Protein AF-A0A944NIB1-F1 (afdb_monomer_lite)

Sequence (86 aa):
MSEAVEGRLVNEDGASRLRTVAISIGVSLVVLTAIITLTYQLVDPTHGWLGSLGVGLGASIWLCVLAGAVVGNGIHELRHERAAKQ

Foldseek 3Di:
DDDPPPPDPADPLRVQLVVLLVVQLVVQLVVQLVVQLVVVCVVPVPCDSVVSSVRSNVVSNVVSNVRSNVVSVVVSVVVVVVVVVD

Structure (mmCIF, N/CA/C/O backbone):
data_AF-A0A944NIB1-F1
#
_entry.id   AF-A0A944NIB1-F1
#
loop_
_atom_site.group_PDB
_atom_site.id
_atom_site.type_symbol
_atom_site.label_atom_id
_atom_site.label_alt_id
_atom_site.label_comp_id
_atom_site.label_asym_id
_atom_site.label_entity_id
_atom_site.label_seq_id
_atom_site.pdbx_PDB_ins_code
_atom_site.Cartn_x
_atom_site.Cartn_y
_atom_site.Cartn_z
_atom_site.occupancy
_atom_site.B_iso_or_equiv
_atom_site.auth_seq_id
_atom_site.auth_comp_id
_atom_site.auth_asym_id
_atom_site.auth_atom_id
_atom_site.pdbx_PDB_model_num
ATOM 1 N N . MET A 1 1 ? -23.319 23.930 36.632 1.00 39.94 1 MET A N 1
ATOM 2 C CA . MET A 1 1 ? -22.561 22.681 36.844 1.00 39.94 1 MET A CA 1
ATOM 3 C C . MET A 1 1 ? -21.966 22.341 35.492 1.00 39.94 1 MET A C 1
ATOM 5 O O . MET A 1 1 ? -22.729 22.164 34.557 1.00 39.94 1 MET A O 1
ATOM 9 N N . SER A 1 2 ? -20.649 22.490 35.352 1.00 41.97 2 SER A N 1
ATOM 10 C CA . SER A 1 2 ? -19.960 22.501 34.057 1.00 41.97 2 SER A CA 1
ATOM 11 C C . SER A 1 2 ? -20.024 21.114 33.420 1.00 41.97 2 SER A C 1
ATOM 13 O O . SER A 1 2 ? -19.438 20.181 33.964 1.00 41.97 2 SER A O 1
ATOM 15 N N . GLU A 1 3 ? -20.728 20.978 32.294 1.00 48.94 3 GLU A N 1
ATOM 16 C CA . GLU A 1 3 ? -20.522 19.869 31.361 1.00 48.94 3 GLU A CA 1
ATOM 17 C C . GLU A 1 3 ? -19.053 19.917 30.942 1.00 48.94 3 GLU A C 1
ATOM 19 O O . GLU A 1 3 ? -18.617 20.813 30.217 1.00 48.94 3 GLU A O 1
ATOM 24 N N . ALA A 1 4 ? -18.258 18.993 31.470 1.00 49.03 4 ALA A N 1
ATOM 25 C CA . ALA A 1 4 ? -16.973 18.673 30.889 1.00 49.03 4 ALA A CA 1
ATOM 26 C C . ALA A 1 4 ? -17.279 18.056 29.523 1.00 49.03 4 ALA A C 1
ATOM 28 O O . ALA A 1 4 ? -17.532 16.860 29.422 1.00 49.03 4 ALA A O 1
ATOM 29 N N . VAL A 1 5 ? -17.336 18.896 28.487 1.00 55.62 5 VAL A N 1
ATOM 30 C CA . VAL A 1 5 ? -17.293 18.451 27.096 1.00 55.62 5 VAL A CA 1
ATOM 31 C C . VAL A 1 5 ? -15.982 17.694 26.962 1.00 55.62 5 VAL A C 1
ATOM 33 O O . VAL A 1 5 ? -14.903 18.285 26.907 1.00 55.62 5 VAL A O 1
ATOM 36 N N . GLU A 1 6 ? -16.089 16.375 27.050 1.00 49.16 6 GLU A N 1
ATOM 37 C CA . GLU A 1 6 ? -14.998 15.430 26.944 1.00 49.16 6 GLU A CA 1
ATOM 38 C C . GLU A 1 6 ? -14.265 15.743 25.637 1.00 49.16 6 GLU A C 1
ATOM 40 O O . GLU A 1 6 ? -14.799 15.564 24.544 1.00 49.16 6 GLU A O 1
ATOM 45 N N . GLY A 1 7 ? -13.062 16.312 25.754 1.00 50.38 7 GLY A N 1
ATOM 46 C CA . GLY A 1 7 ? -12.227 16.775 24.645 1.00 50.38 7 GLY A CA 1
ATOM 47 C C . GLY A 1 7 ? -11.641 15.627 23.823 1.00 50.38 7 GLY A C 1
ATOM 48 O O . GLY A 1 7 ? -10.446 15.612 23.534 1.00 50.38 7 GLY A O 1
ATOM 49 N N . ARG A 1 8 ? -12.456 14.631 23.473 1.00 57.47 8 ARG A N 1
ATOM 50 C CA . ARG A 1 8 ? -12.099 13.545 22.572 1.00 57.47 8 ARG A CA 1
ATOM 51 C C . ARG A 1 8 ? -12.577 13.896 21.178 1.00 57.47 8 ARG A C 1
ATOM 53 O O . ARG A 1 8 ? -13.760 13.836 20.872 1.00 57.47 8 ARG A O 1
ATOM 60 N N . LEU A 1 9 ? -11.619 14.193 20.304 1.00 62.56 9 LEU A N 1
ATOM 61 C CA . LEU A 1 9 ? -11.870 14.367 18.871 1.00 62.56 9 LEU A CA 1
ATOM 62 C C . LEU A 1 9 ? -12.475 13.105 18.222 1.00 62.56 9 LEU A C 1
ATOM 64 O O . LEU A 1 9 ? -13.054 13.203 17.145 1.00 62.56 9 LEU A O 1
ATOM 68 N N . VAL A 1 10 ? -12.331 11.922 18.843 1.00 62.91 10 VAL A N 1
ATOM 69 C CA . VAL A 1 10 ? -12.780 10.633 18.296 1.00 62.91 10 VAL A CA 1
ATOM 70 C C . VAL A 1 10 ? -13.222 9.667 19.419 1.00 62.91 10 VAL A C 1
ATOM 72 O O . VAL A 1 10 ? -12.481 9.434 20.380 1.00 62.91 10 VAL A O 1
ATOM 75 N N . ASN A 1 11 ? -14.414 9.068 19.277 1.00 78.38 11 ASN A N 1
ATOM 76 C CA . ASN A 1 11 ? -14.904 7.967 20.131 1.00 78.38 11 ASN A CA 1
ATOM 77 C C . ASN A 1 11 ? -14.072 6.677 19.948 1.00 78.38 11 ASN A C 1
ATOM 79 O O . ASN A 1 11 ? -13.320 6.554 18.986 1.00 78.38 11 ASN A O 1
ATOM 83 N N . GLU A 1 12 ? -14.175 5.695 20.851 1.00 77.06 12 GLU A N 1
ATOM 84 C CA . GLU A 1 12 ? -13.319 4.486 20.823 1.00 77.06 12 GLU A CA 1
ATOM 85 C C . GLU A 1 12 ? -13.525 3.696 19.525 1.00 77.06 12 GLU A C 1
ATOM 87 O O . GLU A 1 12 ? -12.560 3.281 18.876 1.00 77.06 12 GLU A O 1
ATOM 92 N N . ASP A 1 13 ? -14.773 3.625 19.064 1.00 74.69 13 ASP A N 1
ATOM 93 C CA . ASP A 1 13 ? -15.133 3.036 17.774 1.00 74.69 13 ASP A CA 1
ATOM 94 C C . ASP A 1 13 ? -14.541 3.805 16.591 1.00 74.69 13 ASP A C 1
ATOM 96 O O . ASP A 1 13 ? -14.010 3.214 15.645 1.00 74.69 13 ASP A O 1
ATOM 100 N N . GLY A 1 14 ? -14.564 5.138 16.664 1.00 74.38 14 GLY A N 1
ATOM 101 C CA . GLY A 1 14 ? -13.964 5.998 15.649 1.00 74.38 14 GLY A CA 1
ATOM 102 C C . GLY A 1 14 ? -12.450 5.801 15.557 1.00 74.38 14 GLY A C 1
ATOM 103 O O . GLY A 1 14 ? -11.908 5.749 14.454 1.00 74.38 14 GLY A O 1
ATOM 104 N N . ALA A 1 15 ? -11.769 5.619 16.693 1.00 82.12 15 ALA A N 1
ATOM 105 C CA . ALA A 1 15 ? -10.328 5.390 16.745 1.00 82.12 15 ALA A CA 1
ATOM 106 C C . ALA A 1 15 ? -9.963 4.013 16.166 1.00 82.12 15 ALA A C 1
ATOM 108 O O . ALA A 1 15 ? -9.007 3.890 15.395 1.00 82.12 15 ALA A O 1
ATOM 109 N N . SER A 1 16 ? -10.766 2.988 16.466 1.00 79.06 16 SER A N 1
ATOM 110 C CA . SER A 1 16 ? -10.631 1.644 15.892 1.00 79.06 16 SER A CA 1
ATOM 111 C C . SER A 1 16 ? -10.819 1.643 14.367 1.00 79.06 16 SER A C 1
ATOM 113 O O . SER A 1 16 ? -10.031 1.032 13.629 1.00 79.06 16 SER A O 1
ATOM 115 N N . ARG A 1 17 ? -11.807 2.397 13.868 1.00 79.88 17 ARG A N 1
ATOM 116 C CA . ARG A 1 17 ? -12.037 2.586 12.429 1.00 79.88 17 ARG A CA 1
ATOM 117 C C . ARG A 1 17 ? -10.874 3.316 11.762 1.00 79.88 17 ARG A C 1
ATOM 119 O O . ARG A 1 17 ? -10.352 2.824 10.764 1.00 79.88 17 ARG A O 1
ATOM 126 N N . LEU A 1 18 ? -10.417 4.429 12.337 1.00 83.75 18 LEU A N 1
ATOM 127 C CA . LEU A 1 18 ? -9.273 5.197 11.830 1.00 83.75 18 LEU A CA 1
ATOM 128 C C . LEU A 1 18 ? -8.001 4.351 11.766 1.00 83.75 18 LEU A C 1
ATOM 130 O O . LEU A 1 18 ? -7.293 4.386 10.764 1.00 83.75 18 LEU A O 1
ATOM 134 N N . ARG A 1 19 ? -7.742 3.531 12.790 1.00 86.00 19 ARG A N 1
ATOM 135 C CA . ARG A 1 19 ? -6.607 2.602 12.795 1.00 86.00 19 ARG A CA 1
ATOM 136 C C . ARG A 1 19 ? -6.720 1.562 11.683 1.00 86.00 19 ARG A C 1
ATOM 138 O O . ARG A 1 19 ? -5.736 1.294 11.000 1.00 86.00 19 ARG A O 1
ATOM 145 N N . THR A 1 20 ? -7.909 0.995 11.488 1.00 86.50 20 THR A N 1
ATOM 146 C CA . THR A 1 20 ? -8.159 0.007 10.428 1.00 86.50 20 THR A CA 1
ATOM 147 C C . THR A 1 20 ? -7.946 0.619 9.044 1.00 86.50 20 THR A C 1
ATOM 149 O O . THR A 1 20 ? -7.269 0.015 8.216 1.00 86.50 20 THR A O 1
ATOM 152 N N . VAL A 1 21 ? -8.446 1.839 8.828 1.00 86.62 21 VAL A N 1
ATOM 153 C CA . VAL A 1 21 ? -8.257 2.605 7.588 1.00 86.62 21 VAL A CA 1
ATOM 154 C C . VAL A 1 21 ? -6.788 2.976 7.368 1.00 86.62 21 VAL A C 1
ATOM 156 O O . VAL A 1 21 ? -6.267 2.821 6.271 1.00 86.62 21 VAL A O 1
ATOM 159 N N . ALA A 1 22 ? -6.071 3.419 8.400 1.00 87.81 22 ALA A N 1
ATOM 160 C CA . ALA A 1 22 ? -4.652 3.745 8.275 1.00 87.81 22 ALA A CA 1
ATOM 161 C C . ALA A 1 22 ? -3.814 2.513 7.887 1.00 87.81 22 ALA A C 1
ATOM 163 O O . ALA A 1 22 ? -2.942 2.594 7.020 1.00 87.81 22 ALA A O 1
ATOM 164 N N . ILE A 1 23 ? -4.115 1.352 8.481 1.00 89.56 23 ILE A N 1
ATOM 165 C CA . ILE A 1 23 ? -3.450 0.089 8.141 1.00 89.56 23 ILE A CA 1
ATOM 166 C C . ILE A 1 23 ? -3.776 -0.323 6.701 1.00 89.56 23 ILE A C 1
ATOM 168 O O . ILE A 1 23 ? -2.864 -0.689 5.959 1.00 89.56 23 ILE A O 1
ATOM 172 N N . SER A 1 24 ? -5.039 -0.240 6.271 1.00 87.25 24 SER A N 1
ATOM 173 C CA . SER A 1 24 ? -5.413 -0.594 4.898 1.00 87.25 24 SER A CA 1
ATOM 174 C C . SER A 1 24 ? -4.800 0.351 3.865 1.00 87.25 24 SER A C 1
ATOM 176 O O . SER A 1 24 ? -4.428 -0.124 2.794 1.00 87.25 24 SER A O 1
ATOM 178 N N . ILE A 1 25 ? -4.623 1.642 4.173 1.00 89.00 25 ILE A N 1
ATOM 179 C CA . ILE A 1 25 ? -3.872 2.581 3.321 1.00 89.00 25 ILE A CA 1
ATOM 180 C C . ILE A 1 25 ? -2.420 2.118 3.179 1.00 89.00 25 ILE A C 1
ATOM 182 O O . ILE A 1 25 ? -1.929 1.992 2.059 1.00 89.00 25 ILE A O 1
ATOM 186 N N . GLY A 1 26 ? -1.748 1.806 4.292 1.00 88.88 26 GLY A N 1
ATOM 187 C CA . GLY A 1 26 ? -0.361 1.333 4.270 1.00 88.88 26 GLY A CA 1
ATOM 188 C C . GLY A 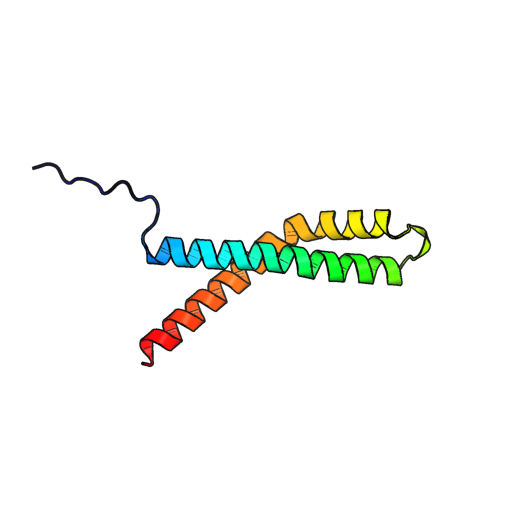1 26 ? -0.186 0.042 3.465 1.00 88.88 26 GLY A C 1
ATOM 189 O O . GLY A 1 26 ? 0.701 -0.049 2.618 1.00 88.88 26 GLY A O 1
ATOM 190 N N . VAL A 1 27 ? -1.076 -0.935 3.660 1.00 91.62 27 VAL A N 1
ATOM 191 C CA . VAL A 1 27 ? -1.070 -2.188 2.885 1.00 91.62 27 VAL A CA 1
ATOM 192 C C . VAL A 1 27 ? -1.343 -1.918 1.405 1.00 91.62 27 VAL A C 1
ATOM 194 O O . VAL A 1 27 ? -0.626 -2.430 0.546 1.00 91.62 27 VAL A O 1
ATOM 197 N N . SER A 1 28 ? -2.333 -1.076 1.099 1.00 87.00 28 SER A N 1
ATOM 198 C CA . SER A 1 28 ? -2.670 -0.713 -0.282 1.00 87.00 28 SER A CA 1
ATOM 199 C C . SER A 1 28 ? -1.503 -0.024 -0.977 1.00 87.00 28 SER A C 1
ATOM 201 O O . SER A 1 28 ? -1.247 -0.311 -2.140 1.00 87.00 28 SER A O 1
ATOM 203 N N . LEU A 1 29 ? -0.758 0.834 -0.274 1.00 91.50 29 LEU A N 1
ATOM 204 C CA . LEU A 1 29 ? 0.421 1.502 -0.819 1.00 91.50 29 LEU A CA 1
ATOM 205 C C . LEU A 1 29 ? 1.474 0.490 -1.273 1.00 91.50 29 LEU A C 1
ATOM 207 O O . LEU A 1 29 ? 1.950 0.579 -2.403 1.00 91.50 29 LEU A O 1
ATOM 211 N N . VAL A 1 30 ? 1.805 -0.487 -0.426 1.00 92.56 30 VAL A N 1
ATOM 212 C CA . VAL A 1 30 ? 2.803 -1.517 -0.751 1.00 92.56 30 VAL A CA 1
ATOM 213 C C . VAL A 1 30 ? 2.337 -2.377 -1.926 1.00 92.56 30 VAL A C 1
ATOM 215 O O . VAL A 1 30 ? 3.090 -2.582 -2.878 1.00 92.56 30 VAL A O 1
ATOM 218 N N . VAL A 1 31 ? 1.084 -2.839 -1.891 1.00 93.69 31 VAL A N 1
ATOM 219 C CA . VAL A 1 31 ? 0.517 -3.715 -2.926 1.00 93.69 31 VAL A CA 1
ATOM 220 C C . VAL A 1 31 ? 0.420 -2.997 -4.273 1.00 93.69 31 VAL A C 1
ATOM 222 O O . VAL A 1 31 ? 0.884 -3.529 -5.280 1.00 93.69 31 VAL A O 1
ATOM 225 N N . LEU A 1 32 ? -0.129 -1.780 -4.302 1.00 91.25 32 LEU A N 1
ATOM 226 C CA . LEU A 1 32 ? -0.243 -0.985 -5.527 1.00 91.25 32 LEU A CA 1
ATOM 227 C C . LEU A 1 32 ? 1.135 -0.635 -6.088 1.00 91.25 32 LEU A C 1
ATOM 229 O O . LEU A 1 32 ? 1.345 -0.777 -7.290 1.00 91.25 32 LEU A O 1
ATOM 233 N N . THR A 1 33 ? 2.094 -0.279 -5.227 1.00 92.50 33 THR A N 1
ATOM 234 C CA . THR A 1 33 ? 3.459 0.037 -5.670 1.00 92.50 33 THR A CA 1
ATOM 235 C C . THR A 1 33 ? 4.082 -1.169 -6.348 1.00 92.50 33 THR A C 1
ATOM 237 O O . THR A 1 33 ? 4.621 -1.033 -7.444 1.00 92.50 33 THR A O 1
ATOM 240 N N . ALA A 1 34 ? 3.973 -2.354 -5.742 1.00 92.25 34 ALA A N 1
ATOM 241 C CA . ALA A 1 34 ? 4.505 -3.582 -6.317 1.00 92.25 34 ALA A CA 1
ATOM 242 C C . ALA A 1 34 ? 3.847 -3.912 -7.668 1.00 92.25 34 ALA A C 1
ATOM 244 O O . ALA A 1 34 ? 4.555 -4.154 -8.644 1.00 92.25 34 ALA A O 1
ATOM 245 N N . ILE A 1 35 ? 2.513 -3.865 -7.748 1.00 94.25 35 ILE A N 1
ATOM 246 C CA . ILE A 1 35 ? 1.766 -4.193 -8.972 1.00 94.25 35 ILE A CA 1
ATOM 247 C C . ILE A 1 35 ? 2.097 -3.212 -10.098 1.00 94.25 35 ILE A C 1
ATOM 249 O O . ILE A 1 35 ? 2.399 -3.644 -11.211 1.00 94.25 35 ILE A O 1
ATOM 253 N N . ILE A 1 36 ? 2.069 -1.906 -9.827 1.00 92.19 36 ILE A N 1
ATOM 254 C CA . ILE A 1 36 ? 2.321 -0.878 -10.843 1.00 92.19 36 ILE A CA 1
ATOM 255 C C . ILE A 1 36 ? 3.781 -0.930 -11.295 1.00 92.19 36 ILE A C 1
ATOM 257 O O . ILE A 1 36 ? 4.035 -0.893 -12.494 1.00 92.19 36 ILE A O 1
ATOM 261 N N . THR A 1 37 ? 4.728 -1.101 -10.367 1.00 91.75 37 THR A N 1
ATOM 262 C CA . THR A 1 37 ? 6.156 -1.252 -10.698 1.00 91.75 37 THR A CA 1
ATOM 263 C C . THR A 1 37 ? 6.388 -2.463 -11.597 1.00 91.75 37 THR A C 1
ATOM 265 O O . THR A 1 37 ? 7.045 -2.341 -12.627 1.00 91.75 37 THR A O 1
ATOM 268 N N . LEU A 1 38 ? 5.8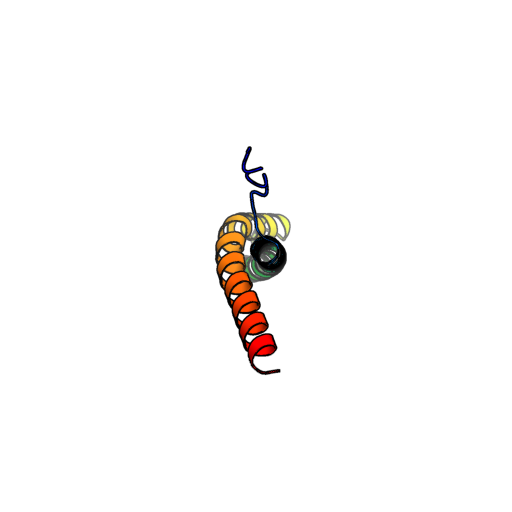37 -3.627 -11.233 1.00 92.50 38 LEU A N 1
ATOM 269 C CA . LEU A 1 38 ? 5.978 -4.854 -12.021 1.00 92.50 38 LEU A CA 1
ATOM 270 C C . LEU A 1 38 ? 5.337 -4.707 -13.399 1.00 92.50 38 LEU A C 1
ATOM 272 O O . LEU A 1 38 ? 5.946 -5.070 -14.400 1.00 92.50 38 LEU A O 1
ATOM 276 N N . THR A 1 39 ? 4.133 -4.137 -13.457 1.00 92.44 39 THR A N 1
ATOM 277 C CA . THR A 1 39 ? 3.427 -3.904 -14.722 1.00 92.44 39 THR A CA 1
ATOM 278 C C . THR A 1 39 ? 4.221 -2.960 -15.617 1.00 92.44 39 THR A C 1
ATOM 280 O O . THR A 1 39 ? 4.397 -3.246 -16.796 1.00 92.44 39 THR A O 1
ATOM 283 N N . TYR A 1 40 ? 4.757 -1.873 -15.061 1.00 90.12 40 TYR A N 1
ATOM 284 C CA . TYR A 1 40 ? 5.565 -0.920 -15.814 1.00 90.12 40 TYR A CA 1
ATOM 285 C C . TYR A 1 40 ? 6.851 -1.566 -16.346 1.00 90.12 40 TYR A C 1
ATOM 287 O O . TYR A 1 40 ? 7.152 -1.410 -17.525 1.00 90.12 40 TYR A O 1
ATOM 295 N N . GLN A 1 41 ? 7.533 -2.390 -15.540 1.00 88.81 41 GLN A N 1
ATOM 296 C CA . GLN A 1 41 ? 8.709 -3.135 -16.005 1.00 88.81 41 GLN A CA 1
ATOM 297 C C . GLN A 1 41 ? 8.397 -4.134 -17.125 1.00 88.81 41 GLN A C 1
ATOM 299 O O . GLN A 1 41 ? 9.256 -4.400 -17.963 1.00 88.81 41 GLN A O 1
ATOM 304 N N . LEU A 1 42 ? 7.203 -4.733 -17.113 1.00 89.88 42 LEU A N 1
ATOM 305 C CA . LEU A 1 42 ? 6.770 -5.667 -18.155 1.00 89.88 42 LEU A CA 1
ATOM 306 C C . LEU A 1 42 ? 6.401 -4.949 -19.458 1.00 89.88 42 LEU A C 1
ATOM 308 O O . LEU A 1 42 ? 6.550 -5.532 -20.529 1.00 89.88 42 LEU A O 1
ATOM 312 N N . VAL A 1 43 ? 5.913 -3.711 -19.370 1.00 90.00 43 VAL A N 1
ATOM 313 C CA . VAL A 1 43 ? 5.531 -2.897 -20.533 1.00 90.00 43 VAL A CA 1
ATOM 314 C C . VAL A 1 43 ? 6.752 -2.245 -21.174 1.00 90.00 43 VAL A C 1
ATOM 316 O O . VAL A 1 43 ? 6.884 -2.274 -22.395 1.00 90.00 43 VAL A O 1
ATOM 319 N N . ASP A 1 44 ? 7.644 -1.677 -20.366 1.00 84.88 44 ASP A N 1
ATOM 320 C CA . ASP A 1 44 ? 8.839 -0.998 -20.849 1.00 84.88 44 ASP A CA 1
ATOM 321 C C . ASP A 1 44 ? 10.062 -1.346 -19.982 1.00 84.88 44 ASP A C 1
ATOM 323 O O . ASP A 1 44 ? 10.389 -0.638 -19.025 1.00 84.88 44 ASP A O 1
ATOM 327 N N . PRO A 1 45 ? 10.786 -2.427 -20.325 1.00 82.31 45 PRO A N 1
ATOM 328 C CA . PRO A 1 45 ? 11.929 -2.871 -19.538 1.00 82.31 45 PRO A CA 1
ATOM 329 C C . PRO A 1 45 ? 13.153 -1.948 -19.660 1.00 82.31 45 PRO A C 1
ATOM 331 O O . PRO A 1 45 ? 14.145 -2.172 -18.963 1.00 82.31 45 PRO A O 1
ATOM 334 N N . THR A 1 46 ? 13.125 -0.940 -20.542 1.00 82.62 46 THR A N 1
ATOM 335 C CA . THR A 1 46 ? 14.294 -0.102 -20.855 1.00 82.62 46 THR A CA 1
ATOM 336 C C . THR A 1 46 ? 14.547 1.000 -19.824 1.00 82.62 46 THR A C 1
ATOM 338 O O . THR A 1 46 ? 15.689 1.423 -19.650 1.00 82.62 46 THR A O 1
ATOM 341 N N . HIS A 1 47 ? 13.518 1.409 -19.074 1.00 77.25 47 HIS A N 1
ATOM 342 C CA . HIS A 1 47 ? 13.597 2.464 -18.053 1.00 77.25 47 HIS A CA 1
ATOM 343 C C . HIS A 1 47 ? 14.267 2.011 -16.741 1.00 77.25 47 HIS A C 1
ATOM 345 O O . HIS A 1 47 ? 14.529 2.823 -15.847 1.00 77.25 47 HIS A O 1
ATOM 351 N N . GLY A 1 48 ? 14.571 0.715 -16.625 1.00 83.56 48 GLY A N 1
ATOM 352 C CA . GLY A 1 48 ? 15.204 0.119 -15.458 1.00 83.56 48 GLY A CA 1
ATOM 353 C C . GLY A 1 48 ? 14.306 0.093 -14.215 1.00 83.56 48 GLY A C 1
ATOM 354 O O . GLY A 1 48 ? 13.249 0.724 -14.119 1.00 83.56 48 GLY A O 1
ATOM 355 N N . TRP A 1 49 ? 14.757 -0.647 -13.201 1.00 86.06 49 TRP A N 1
ATOM 356 C CA . TRP A 1 49 ? 13.996 -0.852 -11.964 1.00 86.06 49 TRP A CA 1
ATOM 357 C C . TRP A 1 49 ? 13.749 0.432 -11.169 1.00 86.06 49 TRP A C 1
ATOM 359 O O . TRP A 1 49 ? 12.704 0.567 -10.538 1.00 86.06 49 TRP A O 1
ATOM 369 N N . LEU A 1 50 ? 14.681 1.389 -11.213 1.00 87.88 50 LEU A N 1
ATOM 370 C CA . LEU A 1 50 ? 14.558 2.639 -10.466 1.00 87.88 50 LEU A CA 1
ATOM 371 C C . LEU A 1 50 ? 13.472 3.556 -11.052 1.00 87.88 50 LEU A C 1
ATOM 373 O O . LEU A 1 50 ? 12.683 4.119 -10.296 1.00 87.88 50 LEU A O 1
ATOM 377 N N . GLY A 1 51 ? 13.386 3.656 -12.384 1.00 85.56 51 GLY A N 1
ATOM 378 C CA . GLY A 1 51 ? 12.314 4.394 -13.060 1.00 85.56 51 GLY A CA 1
ATOM 379 C C . GLY A 1 51 ? 10.948 3.759 -12.804 1.00 85.56 51 GLY A C 1
ATOM 380 O O . GLY A 1 51 ? 9.997 4.445 -12.434 1.00 85.56 51 GLY A O 1
ATOM 381 N N . SER A 1 52 ? 10.889 2.428 -12.876 1.00 88.56 52 SER A N 1
ATOM 382 C CA . SER A 1 52 ? 9.678 1.649 -12.599 1.00 88.56 52 SER A CA 1
ATOM 383 C C . SER A 1 52 ? 9.172 1.825 -11.167 1.00 88.56 52 SER A C 1
ATOM 385 O O . SER A 1 52 ? 7.974 2.007 -10.954 1.00 88.56 52 SER A O 1
ATOM 387 N N . LEU A 1 53 ? 10.079 1.826 -10.184 1.00 89.69 53 LEU A N 1
ATOM 388 C CA . LEU A 1 53 ? 9.740 2.113 -8.788 1.00 89.69 53 LEU A CA 1
ATOM 389 C C . LEU A 1 53 ? 9.261 3.553 -8.600 1.00 89.69 53 LEU A C 1
ATOM 391 O O . LEU A 1 53 ? 8.339 3.783 -7.821 1.00 89.69 53 LEU A O 1
ATOM 395 N N . GLY A 1 54 ? 9.850 4.512 -9.319 1.00 90.12 54 GLY A N 1
ATOM 396 C CA . GLY A 1 54 ? 9.407 5.905 -9.311 1.00 90.12 54 GLY A CA 1
ATOM 397 C C . GLY A 1 54 ? 7.964 6.058 -9.797 1.00 90.12 54 GLY A C 1
ATOM 398 O O . GLY A 1 54 ? 7.156 6.707 -9.133 1.00 90.12 54 GLY A O 1
ATOM 399 N N . VAL A 1 55 ? 7.614 5.399 -10.906 1.00 89.88 55 VAL A N 1
ATOM 400 C CA . VAL A 1 55 ? 6.238 5.370 -11.434 1.00 89.88 55 VAL A CA 1
ATOM 401 C C . VAL A 1 55 ? 5.298 4.652 -10.466 1.00 89.88 55 VAL A C 1
ATOM 403 O O . VAL A 1 55 ? 4.227 5.171 -10.144 1.00 89.88 55 VAL A O 1
ATOM 406 N N . GLY A 1 56 ? 5.719 3.492 -9.954 1.00 89.62 56 GLY A N 1
ATOM 407 C CA . GLY A 1 56 ?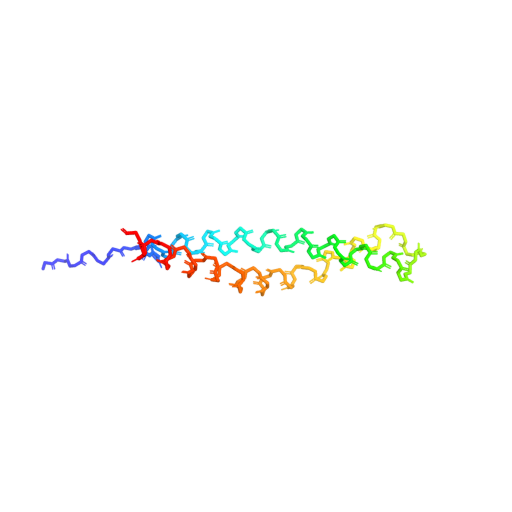 4.969 2.712 -8.976 1.00 89.62 56 GLY A CA 1
ATOM 408 C C . GLY A 1 56 ? 4.629 3.518 -7.728 1.00 89.62 56 GLY A C 1
ATOM 409 O O . GLY A 1 56 ? 3.454 3.654 -7.393 1.00 89.62 56 GLY A O 1
ATOM 410 N N . LEU A 1 57 ? 5.626 4.106 -7.067 1.00 90.50 57 LEU A N 1
ATOM 411 C CA . LEU A 1 57 ? 5.422 4.927 -5.872 1.00 90.50 57 LEU A CA 1
ATOM 412 C C . LEU A 1 57 ? 4.612 6.190 -6.173 1.00 90.50 57 LEU A C 1
ATOM 414 O O . LEU A 1 57 ? 3.694 6.514 -5.419 1.00 90.50 57 LEU A O 1
ATOM 418 N N . GLY A 1 58 ? 4.917 6.873 -7.280 1.00 91.81 58 GLY A N 1
ATOM 419 C CA . GLY A 1 58 ? 4.243 8.108 -7.675 1.00 91.81 58 GLY A CA 1
ATOM 420 C C . GLY A 1 58 ? 2.742 7.920 -7.885 1.00 91.81 58 GLY A C 1
ATOM 421 O O . GLY A 1 58 ? 1.946 8.715 -7.390 1.00 91.81 58 GLY A O 1
ATOM 422 N N . ALA A 1 59 ? 2.338 6.837 -8.552 1.00 90.50 59 ALA A N 1
ATOM 423 C CA . ALA A 1 59 ? 0.926 6.506 -8.730 1.00 90.50 59 ALA A CA 1
ATOM 424 C C . ALA A 1 59 ? 0.275 6.008 -7.425 1.00 90.50 59 ALA A C 1
ATOM 426 O O . ALA A 1 59 ? -0.852 6.383 -7.089 1.00 90.50 59 ALA A O 1
ATOM 427 N N . SER A 1 60 ? 0.988 5.177 -6.663 1.00 90.44 60 SER A N 1
ATOM 428 C CA . SER A 1 60 ? 0.422 4.482 -5.501 1.00 90.44 60 SER A CA 1
ATOM 429 C C . SER A 1 60 ? 0.168 5.388 -4.307 1.00 90.44 60 SER A C 1
ATOM 431 O O . SER A 1 60 ? -0.768 5.120 -3.561 1.00 90.44 60 SER A O 1
ATOM 433 N N . ILE A 1 61 ? 0.944 6.464 -4.135 1.00 90.44 61 ILE A N 1
ATOM 434 C CA . ILE A 1 61 ? 0.745 7.447 -3.056 1.00 90.44 61 ILE A CA 1
ATOM 435 C C . ILE A 1 61 ? -0.657 8.068 -3.085 1.00 90.44 61 ILE A C 1
ATOM 437 O O . ILE A 1 61 ? -1.241 8.331 -2.037 1.00 90.44 61 ILE A O 1
ATOM 441 N N . TRP A 1 62 ? -1.217 8.266 -4.279 1.00 88.44 62 TRP A N 1
ATOM 442 C CA . TRP A 1 62 ? -2.555 8.833 -4.443 1.00 88.44 62 TRP A CA 1
ATOM 443 C C . TRP A 1 62 ? -3.636 7.758 -4.347 1.00 88.44 62 TRP A C 1
ATOM 445 O O . TRP A 1 62 ? -4.655 7.937 -3.678 1.00 88.44 62 TRP A O 1
ATOM 455 N N . LEU A 1 63 ? -3.400 6.614 -4.988 1.00 88.12 63 LEU A N 1
ATOM 456 C CA . LEU A 1 63 ? -4.373 5.526 -5.064 1.00 88.12 63 LEU A CA 1
ATOM 457 C C . LEU A 1 63 ? -4.562 4.801 -3.723 1.00 88.12 63 LEU A C 1
ATOM 459 O O . LEU A 1 63 ? -5.666 4.337 -3.430 1.00 88.12 63 LEU A O 1
ATOM 463 N N . CYS A 1 64 ? -3.524 4.723 -2.885 1.00 87.94 64 CYS A N 1
ATOM 464 C CA . CYS A 1 64 ? -3.581 3.994 -1.619 1.00 87.94 64 CYS A CA 1
ATOM 465 C C . CYS A 1 64 ? -4.549 4.616 -0.610 1.00 87.94 64 CYS A C 1
ATOM 467 O O . CYS A 1 64 ? -5.142 3.881 0.176 1.00 87.94 64 CYS A O 1
ATOM 469 N N . VAL A 1 65 ? -4.754 5.937 -0.656 1.00 86.94 65 VAL A N 1
ATOM 470 C CA . VAL A 1 65 ? -5.693 6.638 0.228 1.00 86.94 65 VAL A CA 1
ATOM 471 C C . VAL A 1 65 ? -7.127 6.216 -0.084 1.00 86.94 65 VAL A C 1
ATOM 473 O O . VAL A 1 65 ? -7.870 5.842 0.822 1.00 86.94 65 VAL A O 1
ATOM 476 N N . LEU A 1 66 ? -7.4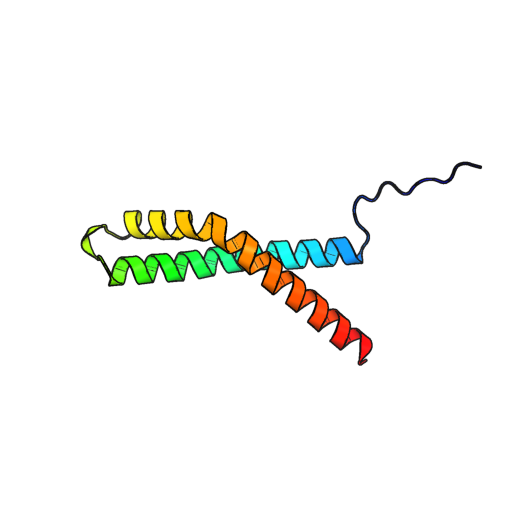97 6.204 -1.368 1.00 86.00 66 LEU A N 1
ATOM 477 C CA . LEU A 1 66 ? -8.822 5.776 -1.822 1.00 86.00 66 LEU A CA 1
ATOM 478 C C . LEU A 1 66 ? -9.047 4.283 -1.557 1.00 86.00 66 LEU A C 1
ATOM 480 O O . LEU A 1 66 ? -10.045 3.909 -0.939 1.00 86.00 66 LEU A O 1
ATOM 484 N N . ALA A 1 67 ? -8.09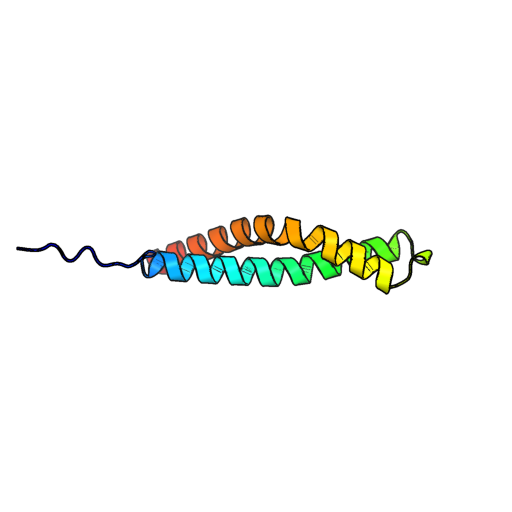8 3.436 -1.967 1.00 82.75 67 ALA A N 1
ATOM 485 C CA . ALA A 1 67 ? -8.183 1.991 -1.769 1.00 82.75 67 ALA A CA 1
ATOM 486 C C . ALA A 1 67 ? -8.250 1.631 -0.277 1.00 82.75 67 ALA A C 1
ATOM 488 O O . ALA A 1 67 ? -9.113 0.863 0.151 1.00 82.75 67 ALA A O 1
ATOM 489 N N . GLY A 1 68 ? -7.393 2.248 0.534 1.00 81.12 68 GLY A N 1
ATOM 490 C CA . GLY A 1 68 ? -7.360 2.044 1.971 1.00 81.12 68 GLY A CA 1
ATOM 491 C C . GLY A 1 68 ? -8.624 2.533 2.671 1.00 81.12 68 GLY A C 1
ATOM 492 O O . GLY A 1 68 ? -9.140 1.814 3.523 1.00 81.12 68 GLY A O 1
ATOM 493 N N . ALA A 1 69 ? -9.186 3.682 2.292 1.00 82.62 69 ALA A N 1
ATOM 494 C CA . ALA A 1 69 ? -10.450 4.159 2.853 1.00 82.62 69 ALA A CA 1
ATOM 495 C C . ALA A 1 69 ? -11.617 3.199 2.565 1.00 82.62 69 ALA A C 1
ATOM 497 O O . ALA A 1 69 ? -12.360 2.853 3.485 1.00 82.62 69 ALA A O 1
ATOM 498 N N . VAL A 1 70 ? -11.754 2.720 1.323 1.00 86.44 70 VAL A N 1
ATOM 499 C CA . VAL A 1 70 ? -12.813 1.770 0.937 1.00 86.44 70 VAL A CA 1
ATOM 500 C C . VAL A 1 70 ? -12.646 0.436 1.667 1.00 86.44 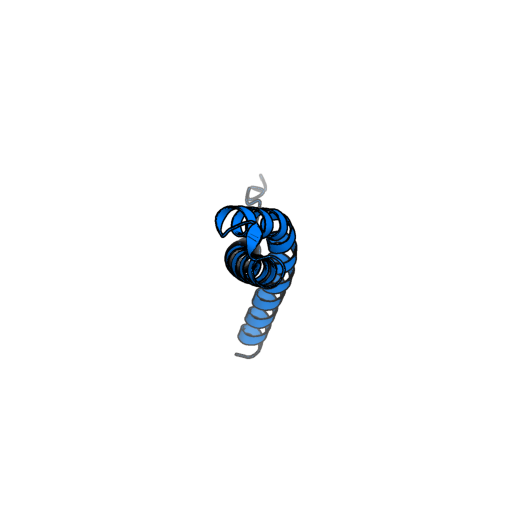70 VAL A C 1
ATOM 502 O O . VAL A 1 70 ? -13.569 -0.020 2.342 1.00 86.44 70 VAL A O 1
ATOM 505 N N . VAL A 1 71 ? -11.453 -0.163 1.598 1.00 84.75 71 VAL A N 1
ATOM 506 C CA . VAL A 1 71 ? -11.160 -1.456 2.238 1.00 84.75 71 VAL A CA 1
ATOM 507 C C . VAL A 1 71 ? -11.265 -1.355 3.760 1.00 84.75 71 VAL A C 1
ATOM 509 O O . VAL A 1 71 ? -11.834 -2.232 4.403 1.00 84.75 71 VAL A O 1
ATOM 512 N N . GLY A 1 72 ? -10.757 -0.274 4.349 1.00 80.81 72 GLY A N 1
ATOM 513 C CA . GLY A 1 72 ? -10.782 -0.053 5.793 1.00 80.81 72 GLY A CA 1
ATOM 514 C C . GLY A 1 72 ? -12.199 0.123 6.336 1.00 80.81 72 GLY A C 1
ATOM 515 O O . GLY A 1 72 ? -12.524 -0.436 7.383 1.00 80.81 72 GLY A O 1
ATOM 516 N N . ASN A 1 73 ? -13.060 0.827 5.594 1.00 84.81 73 ASN A N 1
ATOM 517 C CA . ASN A 1 73 ? -14.480 0.940 5.919 1.00 84.81 73 ASN A CA 1
ATOM 518 C C . ASN A 1 73 ? -15.192 -0.416 5.822 1.00 84.81 73 ASN A C 1
ATOM 520 O O . ASN A 1 73 ? -15.875 -0.797 6.770 1.00 84.81 73 ASN A O 1
ATOM 524 N N . GLY A 1 74 ? -14.966 -1.180 4.747 1.00 82.50 74 GLY A N 1
ATOM 525 C CA . GLY A 1 74 ? -15.563 -2.510 4.591 1.00 82.50 74 GLY A CA 1
ATOM 526 C C . GLY A 1 74 ? -15.116 -3.506 5.670 1.00 82.50 74 GLY A C 1
ATOM 527 O O . GLY A 1 74 ? -15.931 -4.250 6.207 1.00 82.50 74 GLY A O 1
ATOM 528 N N . ILE A 1 75 ? -13.835 -3.492 6.062 1.00 83.44 75 ILE A N 1
ATOM 529 C CA . ILE A 1 75 ? -13.328 -4.335 7.161 1.00 83.44 75 ILE A CA 1
ATOM 530 C C . ILE A 1 75 ? -13.997 -3.969 8.491 1.00 83.44 75 ILE A C 1
ATOM 532 O O . ILE A 1 75 ? -14.286 -4.861 9.291 1.00 83.44 75 ILE A O 1
ATOM 536 N N . HIS A 1 76 ? -14.223 -2.680 8.750 1.00 81.88 76 HIS A N 1
ATOM 537 C CA . HIS A 1 76 ? -14.902 -2.235 9.963 1.00 81.88 76 HIS A CA 1
ATOM 538 C C . HIS A 1 76 ? -16.357 -2.725 10.006 1.00 81.88 76 HIS A C 1
ATOM 540 O O . HIS A 1 76 ? -16.772 -3.300 11.011 1.00 81.88 76 HIS A O 1
ATOM 546 N N . GLU A 1 77 ? -17.090 -2.584 8.902 1.00 82.69 77 GLU A N 1
ATOM 547 C CA . GLU A 1 77 ? -18.481 -3.035 8.783 1.00 82.69 77 GLU A CA 1
ATOM 548 C C . GLU A 1 77 ? -18.603 -4.560 8.945 1.00 82.69 77 GLU A C 1
ATOM 550 O O . GLU A 1 77 ? -19.382 -5.037 9.769 1.00 82.69 77 GLU A O 1
ATOM 555 N N . LEU A 1 78 ? -17.720 -5.333 8.300 1.00 83.44 78 LEU A N 1
ATOM 556 C CA . LEU A 1 78 ? -17.659 -6.792 8.460 1.00 83.44 78 LEU A CA 1
ATOM 557 C C . LEU A 1 78 ? -17.367 -7.233 9.901 1.00 83.44 78 LEU A C 1
ATOM 559 O O . LEU A 1 78 ? -17.854 -8.274 10.348 1.00 83.44 78 LEU A O 1
ATOM 563 N N . ARG A 1 79 ? -16.538 -6.483 10.638 1.00 81.31 79 ARG A N 1
ATOM 564 C CA . ARG A 1 79 ? -16.262 -6.770 12.055 1.00 81.31 79 ARG A CA 1
ATOM 565 C C . ARG A 1 79 ? -17.472 -6.464 12.928 1.00 81.31 79 ARG A C 1
ATOM 567 O O . ARG A 1 79 ? -17.766 -7.254 13.822 1.00 81.31 79 ARG A O 1
ATOM 574 N N . HIS A 1 80 ? -18.171 -5.369 12.646 1.00 79.56 80 HIS A N 1
ATOM 575 C CA . HIS A 1 80 ? -19.385 -4.990 13.360 1.00 79.56 80 HIS A CA 1
ATOM 576 C C . HIS A 1 80 ? -20.509 -6.017 13.144 1.00 79.56 80 HIS A C 1
ATOM 578 O O . HIS A 1 80 ? -21.123 -6.471 14.106 1.00 79.56 80 HIS A O 1
ATOM 584 N N . GLU A 1 81 ? -20.718 -6.480 11.907 1.00 81.06 81 GLU A N 1
ATOM 585 C CA . GLU A 1 81 ? -21.692 -7.539 11.607 1.00 81.06 81 GLU A CA 1
ATOM 586 C C . GLU A 1 81 ? -21.370 -8.871 12.295 1.00 81.06 81 GLU A C 1
ATOM 588 O O . GLU A 1 81 ? -22.277 -9.578 12.735 1.00 81.06 81 GLU A O 1
ATOM 593 N N . ARG A 1 82 ? -20.085 -9.238 12.389 1.00 76.50 82 ARG A N 1
ATOM 594 C CA . ARG A 1 82 ? -19.662 -10.460 13.091 1.00 76.50 82 ARG A CA 1
ATOM 595 C C . ARG A 1 82 ? -19.894 -10.365 14.595 1.00 76.50 82 ARG A C 1
ATOM 597 O O . ARG A 1 82 ? -20.320 -11.353 15.177 1.00 76.50 82 ARG A O 1
ATOM 604 N N . ALA A 1 83 ? -19.645 -9.202 15.193 1.00 74.44 83 ALA A N 1
ATOM 605 C CA . ALA A 1 83 ? -19.905 -8.965 16.610 1.00 74.44 83 ALA A CA 1
ATOM 606 C C . ALA A 1 83 ? -21.409 -8.954 16.933 1.00 74.44 83 ALA A C 1
ATOM 608 O O . ALA A 1 83 ? -21.796 -9.428 17.989 1.00 74.44 83 ALA A O 1
ATOM 609 N N . ALA A 1 84 ? -22.256 -8.472 16.016 1.00 70.88 84 ALA A N 1
ATOM 610 C CA . ALA A 1 84 ? -23.712 -8.464 16.187 1.00 70.88 84 ALA A CA 1
ATOM 611 C C . ALA A 1 84 ? -24.381 -9.839 15.982 1.00 70.88 84 ALA A C 1
ATOM 613 O O . ALA A 1 84 ? -25.545 -10.013 16.335 1.00 70.88 84 ALA A O 1
ATOM 614 N N . LYS A 1 85 ? -23.678 -10.799 15.364 1.00 64.69 85 LYS A N 1
ATOM 615 C CA . LYS A 1 85 ? -24.155 -12.178 15.144 1.00 64.69 85 LYS A CA 1
ATOM 616 C C . LYS A 1 85 ? -23.704 -13.166 16.229 1.00 64.69 85 LYS A C 1
ATOM 618 O O . LYS A 1 85 ? -24.106 -14.327 16.155 1.00 64.69 85 LYS A O 1
ATOM 623 N N . GLN A 1 86 ? -22.860 -12.741 17.171 1.00 52.00 86 GLN A N 1
ATOM 624 C CA . GLN A 1 86 ? -22.499 -13.506 18.372 1.00 52.00 86 GLN A CA 1
ATOM 625 C C . GLN A 1 86 ? -23.392 -13.104 19.542 1.00 52.00 86 GLN A C 1
ATOM 627 O O . GLN A 1 86 ? -23.668 -14.002 20.366 1.00 52.00 86 GLN A O 1
#

Secondary structure (DSSP, 8-state):
--------SS-HHHHHHHHHHHHHHHHHHHHHHHHHHHHHHHH-GGGHHHHHHHHHHHHHHHHHHHHHHHHHHHHHHHHHHHHHT-

pLDDT: mean 81.28, std 12.76, range [39.94, 94.25]

Radius of gyration: 19.09 Å; chains: 1; bounding box: 39×36×58 Å